Protein AF-A0A6J6PHK8-F1 (afdb_monomer)

Organism: NCBI:txid449393

Solvent-accessible surface area (backbone atoms only — not comparable to full-atom values): 7502 Å² total; per-residue (Å²): 136,84,88,77,84,76,82,77,82,81,75,90,70,60,75,68,54,70,74,67,70,62,64,69,89,74,65,74,66,80,75,50,86,88,41,92,59,27,87,68,50,50,59,58,47,53,51,50,52,51,53,52,49,51,47,44,49,54,50,53,59,48,46,51,48,48,52,54,50,52,52,52,51,49,54,50,52,52,49,51,51,51,52,51,51,50,51,52,51,55,47,23,76,74,69,70,53,84,58,49,89,80,74,47,85,86,71,82,79,86,77,75,76,83,86,79,131

Sequence (117 aa):
MAHLGRSSLHYLSTTDEIVDKTPRTRALRVIPETDHSFNRLFGLREDSESMHHHLKMTLLNGRARSVGRHRQLFDFHGYQAHVAITALLAWHHRTGADLSRWFGQWKPPNHAVSAAA

Mean predicted aligned error: 16.54 Å

Foldseek 3Di:
DDDDDDPDPPDPDDPVCVVVVDDCVVVPDDDDPPDPCCVPVVVVVVVVVVVVVVCCVPPVVNPVVVVVVVVVVVVVVVVVVVVVVVVLVVCCVVPVDDPCVPPNDDDDPPPPPPPDD

pLDDT: mean 74.69, std 18.77, range [29.7, 97.62]

Radius of gyration: 31.75 Å; Cα contacts (8 Å, |Δi|>4): 22; chains: 1; bounding box: 56×53×77 Å

Structure (mmCIF, N/CA/C/O backbone):
data_AF-A0A6J6PHK8-F1
#
_entry.id   AF-A0A6J6PHK8-F1
#
loop_
_atom_site.group_PDB
_atom_site.id
_atom_site.type_symbol
_atom_site.label_atom_id
_atom_site.label_alt_id
_atom_site.label_comp_id
_atom_site.label_asym_id
_atom_site.label_entity_id
_atom_site.label_seq_id
_atom_site.pdbx_PDB_ins_code
_atom_site.Cartn_x
_atom_site.Cartn_y
_atom_site.Cartn_z
_atom_site.occupancy
_atom_site.B_iso_or_equiv
_atom_site.auth_seq_id
_atom_site.auth_comp_id
_atom_site.auth_asym_id
_atom_site.auth_atom_id
_atom_site.pdbx_PDB_model_num
ATOM 1 N N . MET A 1 1 ? 24.422 10.309 25.863 1.00 32.16 1 MET A N 1
ATOM 2 C CA . MET A 1 1 ? 23.909 10.607 24.508 1.00 32.16 1 MET A CA 1
ATOM 3 C C . MET A 1 1 ? 22.409 10.339 24.476 1.00 32.16 1 MET A C 1
ATOM 5 O O . MET A 1 1 ? 22.007 9.278 24.924 1.00 32.16 1 MET A O 1
ATOM 9 N N . ALA A 1 2 ? 21.653 11.320 23.966 1.00 36.25 2 ALA A N 1
ATOM 10 C CA . ALA A 1 2 ? 20.244 11.319 23.536 1.00 36.25 2 ALA A CA 1
ATOM 11 C C . ALA A 1 2 ? 19.120 11.032 24.565 1.00 36.25 2 ALA A C 1
ATOM 13 O O . ALA A 1 2 ? 18.848 9.899 24.947 1.00 36.25 2 ALA A O 1
ATOM 14 N N . HIS A 1 3 ? 18.408 12.109 24.923 1.00 44.50 3 HIS A N 1
ATOM 15 C CA . HIS A 1 3 ? 17.097 12.132 25.575 1.00 44.50 3 HIS A CA 1
ATOM 16 C C . HIS A 1 3 ? 16.014 11.481 24.696 1.00 44.50 3 HIS A C 1
ATOM 18 O O . HIS A 1 3 ? 15.807 11.914 23.565 1.00 44.50 3 HIS A O 1
ATOM 24 N N . LEU A 1 4 ? 15.236 10.549 25.253 1.00 40.56 4 LEU A N 1
ATOM 25 C CA . LEU A 1 4 ? 13.871 10.286 24.793 1.00 40.56 4 LEU A CA 1
ATOM 26 C C . LEU A 1 4 ? 12.902 10.714 25.894 1.00 40.56 4 LEU A C 1
ATOM 28 O O . LEU A 1 4 ? 12.816 10.092 26.953 1.00 40.56 4 LEU A O 1
ATOM 32 N N . GLY A 1 5 ? 12.215 11.830 25.641 1.00 39.97 5 GLY A N 1
ATOM 33 C CA . GLY A 1 5 ? 11.162 12.365 26.493 1.00 39.97 5 GLY A CA 1
ATOM 34 C C . GLY A 1 5 ? 10.065 11.326 26.693 1.00 39.97 5 GLY A C 1
ATOM 35 O O . GLY A 1 5 ? 9.383 10.924 25.753 1.00 39.97 5 GLY A O 1
ATOM 36 N N . ARG A 1 6 ? 9.919 10.876 27.937 1.00 36.69 6 ARG A N 1
ATOM 37 C CA . ARG A 1 6 ? 8.859 9.968 28.362 1.00 36.69 6 ARG A CA 1
ATOM 38 C C . ARG A 1 6 ? 7.565 10.780 28.398 1.00 36.69 6 ARG A C 1
ATOM 40 O O . ARG A 1 6 ? 7.369 11.575 29.308 1.00 36.69 6 ARG A O 1
ATOM 47 N N . SER A 1 7 ? 6.705 10.622 27.399 1.00 29.70 7 SER A N 1
ATOM 48 C CA . SER A 1 7 ? 5.352 11.180 27.424 1.00 29.70 7 SER A CA 1
ATOM 49 C C . SER A 1 7 ? 4.600 10.593 28.624 1.00 29.70 7 SER A C 1
ATOM 51 O O . SER A 1 7 ? 4.273 9.402 28.627 1.00 29.70 7 SER A O 1
ATOM 53 N N . SER A 1 8 ? 4.378 11.397 29.667 1.00 33.81 8 SER A N 1
ATOM 54 C CA . SER A 1 8 ? 3.579 11.004 30.824 1.00 33.81 8 SER A CA 1
ATOM 55 C C . SER A 1 8 ? 2.104 11.008 30.432 1.00 33.81 8 SER A C 1
ATOM 57 O O . SER A 1 8 ? 1.480 12.050 30.244 1.00 33.81 8 SER A O 1
ATOM 59 N N . LEU A 1 9 ? 1.529 9.815 30.295 1.00 37.84 9 LEU A N 1
ATOM 60 C CA . LEU A 1 9 ? 0.081 9.643 30.306 1.00 37.84 9 LEU A CA 1
ATOM 61 C C . LEU A 1 9 ? -0.410 10.002 31.713 1.00 37.84 9 LEU A C 1
ATOM 63 O O . LEU A 1 9 ? -0.274 9.211 32.645 1.00 37.84 9 LEU A O 1
ATOM 67 N N . HIS A 1 10 ? -0.939 11.213 31.875 1.00 36.56 10 HIS A N 1
ATOM 68 C CA . HIS A 1 10 ? -1.646 11.602 33.089 1.00 36.56 10 HIS A CA 1
ATOM 69 C C . HIS A 1 10 ? -3.008 10.902 33.093 1.00 36.56 10 HIS A C 1
ATOM 71 O O . HIS A 1 10 ? -3.946 11.326 32.422 1.00 36.56 10 HIS A O 1
ATOM 77 N N . TYR A 1 11 ? -3.100 9.793 33.825 1.00 46.62 11 TYR A N 1
ATOM 78 C CA . TYR A 1 11 ? -4.375 9.161 34.135 1.00 46.62 11 TYR A CA 1
ATOM 79 C C . TYR A 1 11 ? -5.053 9.978 35.235 1.00 46.62 11 TYR A C 1
ATOM 81 O O . TYR A 1 11 ? -4.544 10.063 36.349 1.00 46.62 11 TYR A O 1
ATOM 89 N N . LEU A 1 12 ? -6.195 10.590 34.921 1.00 43.91 12 LEU A N 1
ATOM 90 C CA . LEU A 1 12 ? -7.081 11.164 35.929 1.00 43.91 12 LEU A CA 1
ATOM 91 C C . LEU A 1 12 ? -7.732 9.984 36.678 1.00 43.91 12 LEU A C 1
ATOM 93 O O . LEU A 1 12 ? -8.711 9.411 36.199 1.00 43.91 12 LEU A O 1
ATOM 97 N N . SER A 1 13 ? -7.113 9.528 37.770 1.00 47.50 13 SER A N 1
ATOM 98 C CA . SER A 1 13 ? -7.667 8.474 38.627 1.00 47.50 13 SER A CA 1
ATOM 99 C C . SER A 1 13 ? -8.612 9.088 39.651 1.00 47.50 13 SER A C 1
ATOM 101 O O . SER A 1 13 ? -8.266 10.083 40.290 1.00 47.50 13 SER A O 1
ATOM 103 N N . THR A 1 14 ? -9.766 8.466 39.863 1.00 56.69 14 THR A N 1
ATOM 104 C CA . THR A 1 14 ? -10.568 8.742 41.058 1.00 56.69 14 THR A CA 1
ATOM 105 C C . THR A 1 14 ? -9.827 8.207 42.284 1.00 56.69 14 THR A C 1
ATOM 107 O O . THR A 1 14 ? -9.173 7.167 42.216 1.00 56.69 14 THR A O 1
ATOM 110 N N . THR A 1 15 ? -9.913 8.939 43.393 1.00 54.12 15 THR A N 1
ATOM 111 C CA . THR A 1 15 ? -9.180 8.725 44.651 1.00 54.12 15 THR A CA 1
ATOM 112 C C . THR A 1 15 ? -9.221 7.278 45.158 1.00 54.12 15 THR A C 1
ATOM 114 O O . THR A 1 15 ? -8.214 6.784 45.660 1.00 54.12 15 THR A O 1
ATOM 117 N N . ASP A 1 16 ? -10.334 6.574 44.952 1.00 56.19 16 ASP A N 1
ATOM 118 C CA . ASP A 1 16 ? -10.531 5.196 45.416 1.00 56.19 16 ASP A CA 1
ATOM 119 C C . ASP A 1 16 ? -9.642 4.171 44.680 1.00 56.19 16 ASP A C 1
ATOM 121 O O . ASP A 1 16 ? -9.184 3.197 45.276 1.00 56.19 16 ASP A O 1
ATOM 125 N N . GLU A 1 17 ? -9.301 4.412 43.406 1.00 55.91 17 GLU A N 1
ATOM 126 C CA . GLU A 1 17 ? -8.471 3.494 42.603 1.00 55.91 17 GLU A CA 1
ATOM 127 C C . GLU A 1 17 ? -7.001 3.482 43.062 1.00 55.91 17 GLU A C 1
ATOM 129 O O . GLU A 1 17 ? -6.304 2.470 42.946 1.00 55.91 17 GLU A O 1
ATOM 134 N N . ILE A 1 18 ? -6.521 4.607 43.605 1.00 60.16 18 ILE A N 1
ATOM 135 C CA . ILE A 1 18 ? -5.163 4.734 44.153 1.00 60.16 18 ILE A CA 1
ATOM 136 C C . ILE A 1 18 ? -5.029 3.898 45.432 1.00 60.16 18 ILE A C 1
ATOM 138 O O . ILE A 1 18 ? -3.981 3.291 45.668 1.00 60.16 18 ILE A O 1
ATOM 142 N N . VAL A 1 19 ? -6.089 3.865 46.246 1.00 68.00 19 VAL A N 1
ATOM 143 C CA . VAL A 1 19 ? -6.112 3.185 47.547 1.00 68.00 19 VAL A CA 1
ATOM 144 C C . VAL A 1 19 ? -6.062 1.667 47.368 1.00 68.00 19 VAL A C 1
ATOM 146 O O . VAL A 1 19 ? -5.257 1.005 48.025 1.00 68.00 19 VAL A O 1
ATOM 149 N N . ASP A 1 20 ? -6.832 1.127 46.422 1.00 65.75 20 ASP A N 1
ATOM 150 C CA . ASP A 1 20 ? -6.977 -0.324 46.238 1.00 65.75 20 ASP A CA 1
ATOM 151 C C . ASP A 1 20 ? -5.876 -0.984 45.388 1.00 65.75 20 ASP A C 1
ATOM 153 O O . ASP A 1 20 ? -5.797 -2.212 45.320 1.00 65.75 20 ASP A O 1
ATOM 157 N N . LYS A 1 21 ? -4.995 -0.204 44.740 1.00 61.19 21 LYS A N 1
ATOM 158 C CA . LYS A 1 21 ? -3.872 -0.698 43.907 1.00 61.19 21 LYS A CA 1
ATOM 159 C C . LYS A 1 21 ? -4.265 -1.774 42.879 1.00 61.19 21 LYS A C 1
ATOM 161 O O . LYS A 1 21 ? -3.448 -2.626 42.518 1.00 61.19 21 LYS A O 1
ATOM 166 N N . THR A 1 22 ? -5.494 -1.750 42.371 1.00 55.12 22 THR A N 1
ATOM 167 C CA . THR A 1 22 ? -5.954 -2.709 41.363 1.00 55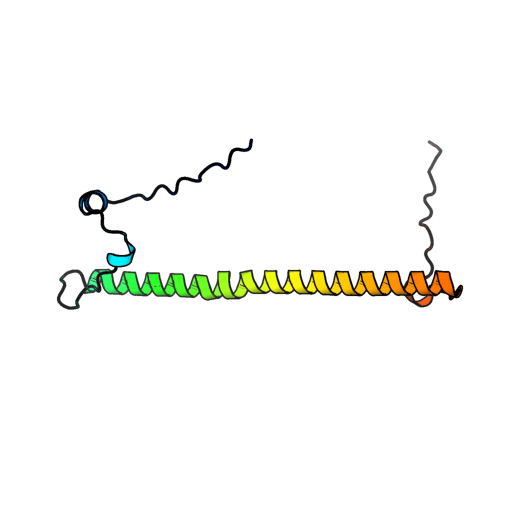.12 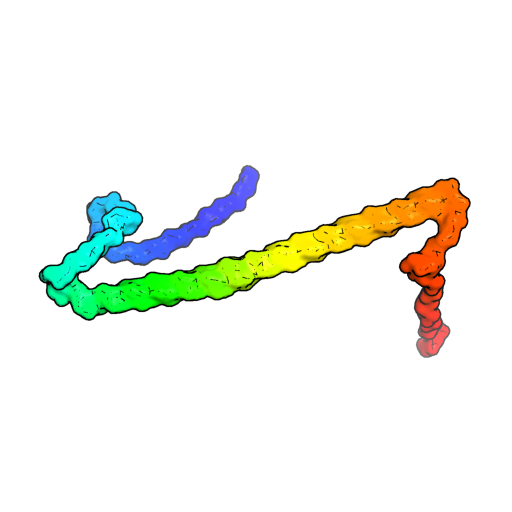22 THR A CA 1
ATOM 168 C C . THR A 1 22 ? -5.830 -2.117 39.951 1.00 55.12 22 THR A C 1
ATOM 170 O O . THR A 1 22 ? -6.332 -1.028 39.681 1.00 55.12 22 THR A O 1
ATOM 173 N N . PRO A 1 23 ? -5.155 -2.795 39.000 1.00 50.97 23 PRO A N 1
ATOM 174 C CA . PRO A 1 23 ? -5.085 -2.315 37.622 1.00 50.97 23 PRO A CA 1
ATOM 175 C C . PRO A 1 23 ? -6.454 -2.433 36.926 1.00 50.97 23 PRO A C 1
ATOM 177 O O . PRO A 1 23 ? -7.106 -3.480 37.006 1.00 50.97 23 PRO A O 1
ATOM 180 N N . ARG A 1 24 ? -6.856 -1.382 36.185 1.00 51.56 24 ARG A N 1
ATOM 181 C CA . ARG A 1 24 ? -8.164 -1.233 35.498 1.00 51.56 24 ARG A CA 1
ATOM 182 C C . ARG A 1 24 ? -8.646 -2.454 34.712 1.00 51.56 24 ARG A C 1
ATOM 184 O O . ARG A 1 24 ? -9.850 -2.646 34.583 1.00 51.56 24 ARG A O 1
ATOM 191 N N . THR A 1 25 ? -7.755 -3.297 34.198 1.00 46.50 25 THR A N 1
ATOM 192 C CA . THR A 1 25 ? -8.137 -4.484 33.418 1.00 46.50 25 THR A CA 1
ATOM 193 C C . THR A 1 25 ? -8.928 -5.517 34.233 1.00 46.50 25 THR A C 1
ATOM 195 O O . THR A 1 25 ? -9.656 -6.307 33.642 1.00 46.50 25 THR A O 1
ATOM 198 N N . ARG A 1 26 ? -8.843 -5.496 35.575 1.00 43.94 26 ARG A N 1
ATOM 199 C CA . ARG A 1 26 ? -9.691 -6.306 36.476 1.00 43.94 26 ARG A CA 1
ATOM 200 C C . ARG A 1 26 ? -10.954 -5.587 36.969 1.00 43.94 26 ARG A C 1
ATOM 202 O O . ARG A 1 26 ? -11.811 -6.238 37.554 1.00 43.94 26 ARG A O 1
ATOM 209 N N . ALA A 1 27 ? -11.087 -4.283 36.726 1.00 49.06 27 ALA A N 1
ATOM 210 C CA . ALA A 1 27 ? -12.208 -3.466 37.200 1.00 49.06 27 ALA A CA 1
ATOM 211 C C . ALA A 1 27 ? -13.391 -3.405 36.215 1.00 49.06 27 ALA A C 1
ATOM 213 O O . ALA A 1 27 ? -14.371 -2.709 36.472 1.00 49.06 27 ALA A O 1
ATOM 214 N N . LEU A 1 28 ? -13.355 -4.153 35.103 1.00 55.75 28 LEU A N 1
ATOM 215 C CA . LEU A 1 28 ? -14.561 -4.421 34.314 1.00 55.75 28 LEU A CA 1
ATOM 216 C C . LEU A 1 28 ? -15.422 -5.439 35.070 1.00 55.75 28 LEU A C 1
ATOM 218 O O . LEU A 1 28 ? -15.494 -6.612 34.711 1.00 55.75 28 LEU A O 1
ATOM 222 N N . ARG A 1 29 ? -16.059 -4.991 36.152 1.00 60.41 29 ARG A N 1
ATOM 223 C CA . ARG A 1 29 ? -17.084 -5.772 36.837 1.00 60.41 29 ARG A CA 1
ATOM 224 C C . ARG A 1 29 ? -18.317 -5.795 35.935 1.00 60.41 29 ARG A C 1
ATOM 226 O O . ARG A 1 29 ? -18.806 -4.740 35.536 1.00 60.41 29 ARG A O 1
ATOM 233 N N . VAL A 1 30 ? -18.797 -6.988 35.590 1.00 67.56 30 VAL A N 1
ATOM 234 C CA . VAL A 1 30 ? -20.129 -7.139 34.991 1.00 67.56 30 VAL A CA 1
ATOM 235 C C . VAL A 1 30 ? -21.116 -6.606 36.024 1.00 67.56 30 VAL A C 1
ATOM 237 O O . VAL A 1 30 ? -21.121 -7.089 37.157 1.00 67.56 30 VAL A O 1
ATOM 240 N N . ILE A 1 31 ? -21.873 -5.564 35.673 1.00 69.31 31 ILE A N 1
ATOM 241 C CA . ILE A 1 31 ? -22.913 -5.030 36.555 1.00 69.31 31 ILE A CA 1
ATOM 242 C C . ILE A 1 31 ? -24.017 -6.088 36.569 1.00 69.31 31 ILE A C 1
ATOM 244 O O . ILE A 1 31 ? -24.572 -6.368 35.507 1.00 69.31 31 ILE A O 1
ATOM 248 N N . PRO A 1 32 ? -24.293 -6.738 37.709 1.00 77.25 32 PRO A N 1
ATOM 249 C CA . PRO A 1 32 ? -25.338 -7.746 37.756 1.00 77.25 32 PRO A CA 1
ATOM 250 C C . PRO A 1 32 ? -26.703 -7.077 37.570 1.00 77.25 32 PRO A C 1
ATOM 252 O O . PRO A 1 32 ? -26.908 -5.951 38.020 1.00 77.25 32 PRO A O 1
ATOM 255 N N . GLU A 1 33 ? -27.654 -7.784 36.960 1.00 79.69 33 GLU A N 1
ATOM 256 C CA . GLU A 1 33 ? -29.025 -7.288 36.730 1.00 79.69 33 GLU A CA 1
ATOM 257 C C . GLU A 1 33 ? -29.748 -6.899 38.030 1.00 79.69 33 GLU A C 1
ATOM 259 O O . GLU A 1 33 ? -30.662 -6.080 38.030 1.00 79.69 33 GLU A O 1
ATOM 264 N N . THR A 1 34 ? -29.309 -7.459 39.158 1.00 82.25 34 THR A N 1
ATOM 265 C CA . THR A 1 34 ? -29.829 -7.170 40.498 1.00 82.25 34 THR A CA 1
ATOM 266 C C . THR A 1 34 ? -29.308 -5.857 41.092 1.00 82.25 34 THR A C 1
ATOM 268 O O . THR A 1 34 ? -29.723 -5.478 42.185 1.00 82.25 34 THR A O 1
ATOM 271 N N . ASP A 1 35 ? -28.355 -5.184 40.443 1.00 81.44 35 ASP A N 1
ATOM 272 C CA . ASP A 1 35 ? -27.808 -3.915 40.918 1.00 81.44 35 ASP A CA 1
ATOM 273 C C . ASP A 1 35 ? -28.780 -2.762 40.619 1.00 81.44 35 ASP A C 1
ATOM 275 O O . ASP A 1 35 ? -29.220 -2.573 39.486 1.00 81.44 35 ASP A O 1
ATOM 279 N N . HIS A 1 36 ? -29.071 -1.933 41.622 1.00 81.69 36 HIS A N 1
ATOM 280 C CA . HIS A 1 36 ? -29.894 -0.726 41.486 1.00 81.69 36 HIS A CA 1
ATOM 281 C C . HIS A 1 36 ? -29.458 0.210 40.342 1.00 81.69 36 HIS A C 1
ATOM 283 O O . HIS A 1 36 ? -30.286 0.913 39.762 1.00 81.69 36 HIS A O 1
ATOM 289 N N . SER A 1 37 ? -28.165 0.225 40.009 1.00 78.50 37 SER A N 1
ATOM 290 C CA . SER A 1 37 ? -27.600 1.073 38.958 1.00 78.50 37 SER A CA 1
ATOM 291 C C . SER A 1 37 ? -27.596 0.418 37.570 1.00 78.50 37 SER A C 1
ATOM 293 O O . SER A 1 37 ? -27.245 1.086 36.592 1.00 78.50 37 SER A O 1
ATOM 295 N N . PHE A 1 38 ? -28.008 -0.850 37.450 1.00 79.94 38 PHE A N 1
ATOM 296 C CA . PHE A 1 38 ? -27.974 -1.620 36.202 1.00 79.94 38 PHE A CA 1
ATOM 297 C C . PHE A 1 38 ? -28.718 -0.913 35.066 1.00 79.94 38 PHE A C 1
ATOM 299 O O . PHE A 1 38 ? -28.125 -0.609 34.032 1.00 79.94 38 PHE A O 1
ATOM 306 N N . ASN A 1 39 ? -29.974 -0.525 35.303 1.00 79.75 39 ASN A N 1
ATOM 307 C CA . ASN A 1 39 ? -30.825 0.116 34.294 1.00 79.75 39 ASN A CA 1
ATOM 308 C C . ASN A 1 39 ? -30.250 1.431 33.745 1.00 79.75 39 ASN A C 1
ATOM 310 O O . ASN A 1 39 ? -30.551 1.812 32.618 1.00 79.75 39 ASN A O 1
ATOM 314 N N . ARG A 1 40 ? -29.422 2.136 34.526 1.00 78.69 40 ARG A N 1
ATOM 315 C CA . ARG A 1 40 ? -28.809 3.402 34.106 1.00 78.69 40 ARG A CA 1
ATOM 316 C C . ARG A 1 40 ? -27.488 3.190 33.373 1.00 78.69 40 ARG A C 1
ATOM 318 O O . ARG A 1 40 ? -27.207 3.886 32.403 1.00 78.69 40 ARG A O 1
ATOM 325 N N . LEU A 1 41 ? -26.650 2.288 33.878 1.00 78.56 41 LEU A N 1
ATOM 326 C CA . LEU A 1 41 ? -25.266 2.146 33.426 1.00 78.56 41 LEU A CA 1
ATOM 327 C C . LEU A 1 41 ? -25.109 1.143 32.284 1.00 78.56 41 LEU A C 1
ATOM 329 O O . LEU A 1 41 ? -24.214 1.316 31.458 1.00 78.56 41 LEU A O 1
ATOM 333 N N . PHE A 1 42 ? -25.968 0.123 32.218 1.00 77.44 42 PHE A N 1
ATOM 334 C CA . PHE A 1 42 ? -25.863 -0.939 31.219 1.00 77.44 42 PHE A CA 1
ATOM 335 C C . PHE A 1 42 ? -25.997 -0.393 29.788 1.00 77.44 42 PHE A C 1
ATOM 337 O O . PHE A 1 42 ? -25.119 -0.629 28.963 1.00 77.44 42 PHE A O 1
ATOM 344 N N . GLY A 1 43 ? -27.015 0.436 29.520 1.00 79.50 43 GLY A N 1
ATOM 345 C CA . GLY A 1 43 ? -27.215 1.041 28.195 1.00 79.50 43 GLY A CA 1
ATOM 346 C C . GLY A 1 43 ? -26.071 1.966 27.764 1.00 79.50 43 GLY A C 1
ATOM 347 O O . GLY A 1 43 ? -25.561 1.848 26.657 1.00 79.50 43 GLY A O 1
ATOM 348 N N . LEU A 1 44 ? -25.586 2.828 28.667 1.00 81.06 44 LEU A N 1
ATOM 349 C CA . LEU A 1 44 ? -24.470 3.744 28.375 1.00 81.06 44 LEU A CA 1
ATOM 350 C C . LEU A 1 44 ? -23.173 3.001 28.038 1.00 81.06 44 LEU A C 1
ATOM 352 O O . LEU A 1 44 ? -22.360 3.480 27.240 1.00 81.06 44 LEU A O 1
ATOM 356 N N . ARG A 1 45 ? -22.964 1.841 28.665 1.00 80.19 45 ARG A N 1
ATOM 357 C CA . ARG A 1 45 ? -21.822 0.978 28.390 1.00 80.19 45 ARG A CA 1
ATOM 358 C C . ARG A 1 45 ? -21.936 0.345 27.008 1.00 80.19 45 ARG A C 1
ATOM 360 O O . ARG A 1 45 ? -20.989 0.468 26.237 1.00 80.19 45 ARG A O 1
ATOM 367 N N . GLU A 1 46 ? -23.066 -0.286 26.706 1.00 77.94 46 GLU A N 1
ATOM 368 C CA . GLU A 1 46 ? -23.322 -0.902 25.397 1.00 77.94 46 GLU A CA 1
ATOM 369 C C . GLU A 1 46 ? -23.184 0.120 24.261 1.00 77.94 46 GLU A C 1
ATOM 371 O O . GLU A 1 46 ? -22.476 -0.124 23.282 1.00 77.94 46 GLU A O 1
ATOM 376 N N . ASP A 1 47 ? -23.736 1.323 24.435 1.00 83.81 47 ASP A N 1
ATOM 377 C CA . ASP A 1 47 ? -23.595 2.409 23.463 1.00 83.81 47 ASP A CA 1
ATOM 378 C C . ASP A 1 47 ? -22.131 2.827 23.284 1.00 83.81 47 ASP A C 1
ATOM 380 O O . ASP A 1 47 ? -21.646 2.978 22.159 1.00 83.81 47 ASP A O 1
ATOM 384 N N . SER A 1 48 ? -21.384 2.965 24.382 1.00 82.38 48 SER A N 1
ATOM 385 C CA . SER A 1 48 ? -19.961 3.320 24.334 1.00 82.38 48 SER A CA 1
ATOM 386 C C . SER A 1 48 ? -19.115 2.235 23.662 1.00 82.38 48 SER A C 1
ATOM 388 O O . SER A 1 48 ? -18.206 2.560 22.890 1.00 82.38 48 SER A O 1
ATOM 390 N N . GLU A 1 49 ? -19.392 0.958 23.930 1.00 84.19 49 GLU A N 1
ATOM 391 C CA . GLU A 1 49 ? -18.712 -0.181 23.308 1.00 84.19 49 GLU A CA 1
ATOM 392 C C . GLU A 1 49 ? -19.039 -0.266 21.811 1.00 84.19 49 GLU A C 1
ATOM 394 O O . GLU A 1 49 ? -18.122 -0.384 20.989 1.00 84.19 49 GLU A O 1
ATOM 399 N N . SER A 1 50 ? -20.310 -0.091 21.444 1.00 80.69 50 SER A N 1
ATOM 400 C CA . SER A 1 50 ? -20.786 -0.042 20.059 1.00 80.69 50 SER A CA 1
ATOM 401 C C . SER A 1 50 ? -20.152 1.112 19.275 1.00 80.69 50 SER A C 1
ATOM 403 O O . SER A 1 50 ? -19.588 0.902 18.195 1.00 80.69 50 SER A O 1
ATOM 405 N N . MET A 1 51 ? -20.122 2.324 19.842 1.00 84.88 51 MET A N 1
ATOM 406 C CA . MET A 1 51 ? -19.473 3.486 19.224 1.00 84.88 51 MET A CA 1
ATOM 407 C C . MET A 1 51 ? -17.964 3.280 19.037 1.00 84.88 51 MET A C 1
ATOM 409 O O . MET A 1 51 ? -17.425 3.571 17.964 1.00 84.88 51 MET A O 1
ATOM 413 N N . HIS A 1 52 ? -17.267 2.733 20.038 1.00 86.69 52 HIS A N 1
ATOM 414 C CA . HIS A 1 52 ? -15.838 2.425 19.916 1.00 86.69 52 HIS A CA 1
ATOM 415 C C . HIS A 1 52 ? -15.572 1.328 18.885 1.00 86.69 52 HIS A C 1
ATOM 417 O O . HIS A 1 52 ? -14.579 1.396 18.155 1.00 86.69 52 HIS A O 1
ATOM 423 N N . HIS A 1 53 ? -16.439 0.320 18.801 1.00 85.56 53 HIS A N 1
ATOM 424 C CA . HIS A 1 53 ? -16.349 -0.718 17.784 1.00 85.56 53 HIS A CA 1
ATOM 425 C C . HIS A 1 53 ? -16.548 -0.136 16.377 1.00 85.56 53 HIS A C 1
ATOM 427 O O . HIS A 1 53 ? -15.731 -0.384 15.486 1.00 85.56 53 HIS A O 1
ATOM 433 N N . HIS A 1 54 ? -17.560 0.714 16.188 1.00 86.12 54 HIS A N 1
ATOM 434 C CA . HIS A 1 54 ? -17.821 1.390 14.919 1.00 86.12 54 HIS A CA 1
ATOM 435 C C . HIS A 1 54 ? -16.642 2.274 14.477 1.00 86.12 54 HIS A C 1
ATOM 437 O O . HIS A 1 54 ? -16.214 2.204 13.321 1.00 86.12 54 HIS A O 1
ATOM 443 N N . LEU A 1 55 ? -16.051 3.043 15.399 1.00 87.44 55 LEU A N 1
ATOM 444 C CA . LEU A 1 55 ? -14.856 3.854 15.141 1.00 87.44 55 LEU A CA 1
ATOM 445 C C . LEU A 1 55 ? -13.660 2.993 14.705 1.00 87.44 55 LEU A C 1
ATOM 447 O O . LEU A 1 55 ? -12.981 3.311 13.725 1.00 87.44 55 LEU A O 1
ATOM 451 N N . LYS A 1 56 ? -13.404 1.882 15.409 1.00 85.19 56 LYS A N 1
ATOM 452 C CA . LYS A 1 56 ? -12.324 0.944 15.062 1.00 85.19 56 LYS A CA 1
ATOM 453 C C . LYS A 1 56 ? -12.536 0.346 13.672 1.00 85.19 56 LYS A C 1
ATOM 455 O O . LYS A 1 56 ? -11.587 0.270 12.895 1.00 85.19 56 LYS A O 1
ATOM 460 N N . MET A 1 57 ? -13.765 -0.040 13.334 1.00 83.25 57 MET A N 1
ATOM 461 C CA . MET A 1 57 ? -14.065 -0.648 12.036 1.00 83.25 57 MET A CA 1
ATOM 462 C C . MET A 1 57 ? -13.938 0.342 10.877 1.00 83.25 57 MET A C 1
ATOM 464 O O . MET A 1 57 ? -13.306 0.034 9.867 1.00 83.25 57 MET A O 1
ATOM 468 N N . THR A 1 58 ? -14.478 1.548 11.025 1.00 80.38 58 THR A N 1
ATOM 469 C CA . THR A 1 58 ? -14.493 2.549 9.949 1.00 80.38 58 THR A CA 1
ATOM 470 C C . THR A 1 58 ? -13.135 3.223 9.762 1.00 80.38 58 THR A C 1
ATOM 472 O O . THR A 1 58 ? -12.592 3.262 8.653 1.00 80.38 58 THR A O 1
ATOM 475 N N . LEU A 1 59 ? -12.550 3.738 10.844 1.00 78.38 59 LEU A N 1
ATOM 476 C CA . LEU A 1 59 ? -11.390 4.621 10.775 1.00 78.38 59 LEU A CA 1
ATOM 477 C C . LEU A 1 59 ? -10.072 3.840 10.797 1.00 78.38 59 LEU A C 1
ATOM 479 O O . LEU A 1 59 ? -9.214 4.054 9.938 1.00 78.38 59 LEU A O 1
ATOM 483 N N . LEU A 1 60 ? -9.920 2.903 11.737 1.00 73.12 60 LEU A N 1
ATOM 484 C CA . LEU A 1 60 ? -8.672 2.147 11.894 1.00 73.12 60 LEU A CA 1
ATOM 485 C C . LEU A 1 60 ? -8.584 0.985 10.898 1.00 73.12 60 LEU A C 1
ATOM 487 O O . LEU A 1 60 ? -7.608 0.873 10.158 1.00 73.12 60 LEU A O 1
ATOM 491 N N . ASN A 1 61 ? -9.614 0.143 10.827 1.00 77.12 61 ASN A N 1
ATOM 492 C CA . ASN A 1 61 ? -9.593 -1.031 9.956 1.00 77.12 61 ASN A CA 1
ATOM 493 C C . ASN A 1 61 ? -9.871 -0.674 8.493 1.00 77.12 61 ASN A C 1
ATOM 495 O O . ASN A 1 61 ? -9.168 -1.168 7.615 1.00 77.12 61 ASN A O 1
ATOM 499 N N . GLY A 1 62 ? -10.855 0.186 8.220 1.00 74.56 62 GLY A N 1
ATOM 500 C CA . G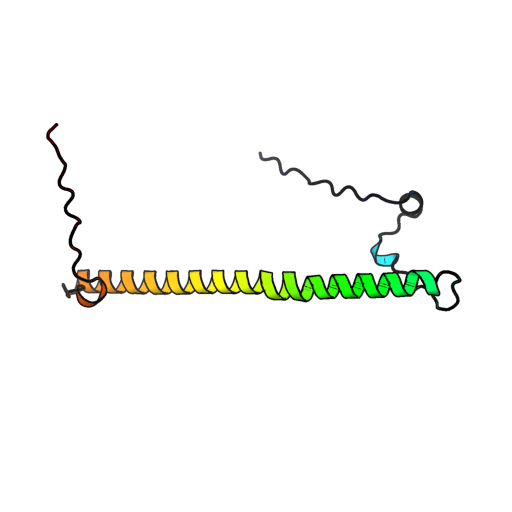LY A 1 62 ? -11.189 0.609 6.859 1.00 74.56 62 GLY A CA 1
ATOM 501 C C . GLY A 1 62 ? -10.171 1.592 6.277 1.00 74.56 62 GLY A C 1
ATOM 502 O O . GLY A 1 62 ? -9.499 1.305 5.284 1.00 74.56 62 GLY A O 1
ATOM 503 N N . ARG A 1 63 ? -10.042 2.771 6.895 1.00 72.94 63 ARG A N 1
ATOM 504 C CA .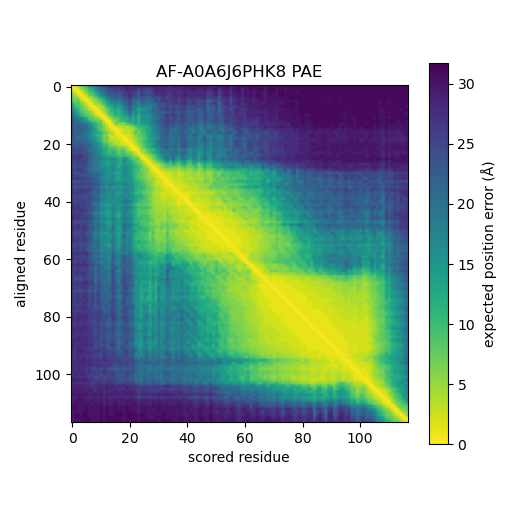 ARG A 1 63 ? -9.227 3.876 6.360 1.00 72.94 63 ARG A CA 1
ATO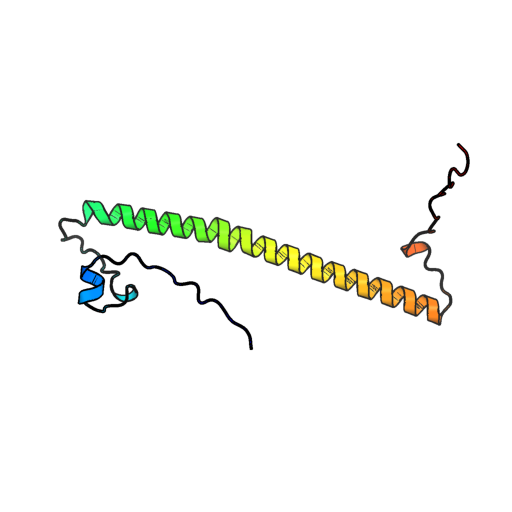M 505 C C . ARG A 1 63 ? 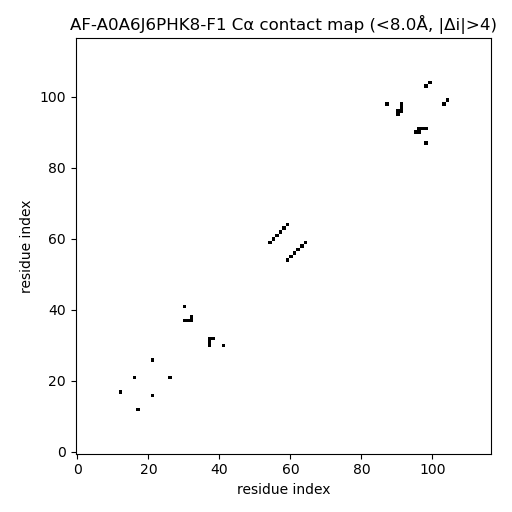-7.723 3.684 6.539 1.00 72.94 63 ARG A C 1
ATOM 507 O O . ARG A 1 63 ? -6.988 3.780 5.561 1.00 72.94 63 ARG A O 1
ATOM 514 N N . ALA A 1 64 ? -7.234 3.411 7.747 1.00 74.75 64 ALA A N 1
ATOM 515 C CA . ALA A 1 64 ? -5.783 3.368 7.958 1.00 74.75 64 ALA A CA 1
ATOM 516 C C . ALA A 1 64 ? -5.114 2.219 7.176 1.00 74.75 64 ALA A C 1
ATOM 518 O O . ALA A 1 64 ? -4.045 2.402 6.586 1.00 74.75 64 ALA A O 1
ATOM 519 N N . ARG A 1 65 ? -5.774 1.055 7.075 1.00 72.69 65 ARG A N 1
ATOM 520 C CA . ARG A 1 65 ? -5.268 -0.069 6.265 1.00 72.69 65 ARG A CA 1
ATOM 521 C C . ARG A 1 65 ? -5.325 0.206 4.766 1.00 72.69 65 ARG A C 1
ATOM 523 O O . ARG A 1 65 ? -4.434 -0.246 4.046 1.00 72.69 65 ARG A O 1
ATOM 530 N N . SER A 1 66 ? -6.324 0.947 4.281 1.00 77.06 66 SER A N 1
ATOM 531 C CA . SER A 1 66 ? -6.388 1.294 2.860 1.00 77.06 66 SER A CA 1
ATOM 532 C C . SER A 1 66 ? -5.260 2.248 2.468 1.00 77.06 66 SER A C 1
ATOM 534 O O . SER A 1 66 ? -4.636 2.023 1.433 1.00 77.06 66 SER A O 1
ATOM 536 N N . VAL A 1 67 ? -4.899 3.226 3.306 1.00 83.75 67 VAL A N 1
ATOM 537 C CA . VAL A 1 67 ? -3.729 4.092 3.060 1.00 83.75 67 VAL A CA 1
ATOM 538 C C . VAL A 1 67 ? -2.432 3.280 3.032 1.00 83.75 67 VAL A C 1
ATOM 540 O O . VAL A 1 67 ? -1.633 3.443 2.110 1.00 83.75 67 VAL A O 1
ATOM 543 N N . GLY A 1 68 ? -2.248 2.351 3.979 1.00 85.06 68 GLY A N 1
ATOM 544 C CA . GLY A 1 68 ? -1.093 1.446 3.986 1.00 85.06 68 GLY A CA 1
ATOM 545 C C . GLY A 1 68 ? -0.977 0.625 2.696 1.00 85.06 68 GLY A C 1
ATOM 546 O O . GLY A 1 68 ? 0.100 0.542 2.110 1.00 85.06 68 GLY A O 1
ATOM 547 N N . ARG A 1 69 ? -2.103 0.101 2.194 1.00 86.31 69 ARG A N 1
ATOM 548 C CA . ARG A 1 69 ? -2.152 -0.624 0.916 1.00 86.31 69 ARG A CA 1
ATOM 549 C C . ARG A 1 69 ? -1.778 0.258 -0.276 1.00 86.31 69 ARG A C 1
ATOM 551 O O . ARG A 1 69 ? -1.031 -0.191 -1.138 1.00 86.31 69 ARG A O 1
ATOM 558 N N . HIS A 1 70 ? -2.284 1.489 -0.348 1.00 90.12 70 HIS A N 1
ATOM 559 C CA . HIS A 1 70 ? -1.952 2.397 -1.453 1.00 90.12 70 HIS A CA 1
ATOM 560 C C . HIS A 1 70 ? -0.476 2.789 -1.439 1.00 90.12 70 HIS A C 1
ATOM 562 O O . HIS A 1 70 ? 0.154 2.798 -2.492 1.00 90.12 70 HIS A O 1
ATOM 568 N N . ARG A 1 71 ? 0.094 3.035 -0.252 1.00 90.69 71 ARG A N 1
ATOM 569 C CA . ARG A 1 71 ? 1.533 3.270 -0.101 1.00 90.69 71 ARG A CA 1
ATOM 570 C C . ARG A 1 71 ? 2.345 2.081 -0.614 1.00 90.69 71 ARG A C 1
ATOM 572 O O . ARG A 1 71 ? 3.238 2.264 -1.427 1.00 90.69 71 ARG A O 1
ATOM 579 N N . GLN A 1 72 ? 1.976 0.867 -0.210 1.00 92.25 72 GLN A N 1
ATOM 580 C CA . GLN A 1 72 ? 2.661 -0.343 -0.658 1.00 92.25 72 GLN A CA 1
ATOM 581 C C . GLN A 1 72 ? 2.565 -0.540 -2.182 1.00 92.25 72 GLN A C 1
ATOM 583 O O . GLN A 1 72 ? 3.545 -0.917 -2.817 1.00 92.25 72 GLN A O 1
ATOM 588 N N . LEU A 1 73 ? 1.403 -0.266 -2.786 1.00 95.19 73 LEU A N 1
ATOM 589 C CA . LEU A 1 73 ? 1.238 -0.315 -4.243 1.00 95.19 73 LEU A CA 1
ATOM 590 C C . LEU A 1 73 ? 2.120 0.714 -4.956 1.00 95.19 73 LEU A C 1
ATOM 592 O O . LEU A 1 73 ? 2.734 0.388 -5.969 1.00 95.19 73 LEU A O 1
ATOM 596 N N . PHE A 1 74 ? 2.209 1.933 -4.421 1.00 96.00 74 PHE A N 1
ATOM 597 C CA . PHE A 1 74 ? 3.093 2.963 -4.958 1.00 96.00 74 PHE A CA 1
ATOM 598 C C . PHE A 1 74 ? 4.561 2.522 -4.914 1.00 96.00 74 PHE A C 1
ATOM 600 O O . PHE A 1 74 ? 5.252 2.618 -5.927 1.00 96.00 74 PHE A O 1
ATOM 607 N N . ASP A 1 75 ? 5.008 1.957 -3.789 1.00 96.38 75 ASP A N 1
ATOM 608 C CA . ASP A 1 75 ? 6.373 1.445 -3.636 1.00 96.38 75 ASP A CA 1
ATOM 609 C C . ASP A 1 75 ? 6.667 0.316 -4.644 1.00 96.38 75 ASP A C 1
ATOM 611 O O . ASP A 1 75 ? 7.717 0.311 -5.291 1.00 96.38 75 ASP A O 1
ATOM 615 N N . PHE A 1 76 ? 5.718 -0.606 -4.856 1.00 97.19 76 PHE A N 1
ATOM 616 C CA . PHE A 1 76 ? 5.859 -1.670 -5.855 1.00 97.19 76 PHE A CA 1
ATOM 617 C C . PHE A 1 76 ? 5.948 -1.137 -7.285 1.00 97.19 76 PHE A C 1
ATOM 619 O O . PHE A 1 76 ? 6.827 -1.561 -8.036 1.00 97.19 76 PHE A O 1
ATOM 626 N N . HIS A 1 77 ? 5.068 -0.215 -7.674 1.00 96.75 77 HIS A N 1
ATOM 627 C CA . HIS A 1 77 ? 5.097 0.365 -9.016 1.00 96.75 77 HIS A CA 1
ATOM 628 C C . HIS A 1 77 ? 6.354 1.206 -9.250 1.00 96.75 77 HIS A C 1
ATOM 630 O O . HIS A 1 77 ? 6.952 1.119 -10.322 1.00 96.75 77 HIS A O 1
ATOM 636 N N . GLY A 1 78 ? 6.803 1.957 -8.241 1.00 97.06 78 GLY A N 1
ATOM 637 C CA . GLY A 1 78 ? 8.063 2.695 -8.290 1.00 97.06 78 GLY A CA 1
ATOM 638 C C . GLY A 1 78 ? 9.258 1.766 -8.491 1.00 97.06 78 GLY A C 1
ATOM 639 O O . GLY A 1 78 ? 10.090 2.009 -9.366 1.00 97.06 78 GLY A O 1
ATOM 640 N N . TYR A 1 79 ? 9.308 0.654 -7.753 1.00 97.31 79 TYR A N 1
ATOM 641 C CA . TYR A 1 79 ? 10.352 -0.355 -7.924 1.00 97.31 79 TYR A CA 1
ATOM 642 C C . TYR A 1 79 ? 10.311 -1.012 -9.312 1.00 97.31 79 TYR A C 1
ATOM 644 O O . TYR A 1 79 ? 11.343 -1.114 -9.972 1.00 97.31 79 TYR A O 1
ATOM 652 N N . GLN A 1 80 ? 9.127 -1.403 -9.797 1.00 97.00 80 GLN A N 1
ATOM 653 C CA . GLN A 1 80 ? 8.957 -1.967 -11.142 1.00 97.00 80 GLN A CA 1
ATOM 654 C C . GLN A 1 80 ? 9.450 -1.004 -12.229 1.00 97.00 80 GLN A C 1
ATOM 656 O O . GLN A 1 80 ? 10.198 -1.415 -13.116 1.00 97.00 80 GLN A O 1
ATOM 661 N N . ALA A 1 81 ? 9.079 0.277 -12.139 1.00 96.12 81 ALA A N 1
ATOM 662 C CA . ALA A 1 81 ? 9.533 1.306 -13.069 1.00 96.12 81 ALA A CA 1
ATOM 663 C C . ALA A 1 81 ? 11.055 1.485 -13.006 1.00 96.12 81 ALA A C 1
ATOM 665 O O . ALA A 1 81 ? 11.716 1.509 -14.043 1.00 96.12 81 ALA A O 1
ATOM 666 N N . HIS A 1 82 ? 11.627 1.541 -11.802 1.00 97.25 82 HIS A N 1
ATOM 667 C CA . HIS A 1 82 ? 13.069 1.668 -11.613 1.00 97.25 82 HIS A CA 1
ATOM 668 C C . HIS A 1 82 ? 13.844 0.502 -12.245 1.00 97.25 82 HIS A C 1
ATOM 670 O O . HIS A 1 82 ? 14.801 0.724 -12.991 1.00 97.25 82 HIS A O 1
ATOM 676 N N . VAL A 1 83 ? 13.409 -0.738 -11.997 1.00 97.62 83 VAL A N 1
ATOM 677 C CA . VAL A 1 83 ? 14.034 -1.939 -12.570 1.00 97.62 83 VAL A CA 1
ATOM 678 C C . VAL A 1 83 ? 13.901 -1.946 -14.092 1.00 97.62 83 VAL A C 1
ATOM 680 O O . VAL A 1 83 ? 14.886 -2.204 -14.783 1.00 97.62 83 VAL A O 1
ATOM 683 N N . ALA A 1 84 ? 12.723 -1.613 -14.627 1.00 95.56 84 ALA A N 1
ATOM 684 C CA . ALA A 1 84 ? 12.490 -1.564 -16.068 1.00 95.56 84 ALA A CA 1
ATOM 685 C C . ALA A 1 84 ? 13.393 -0.531 -16.762 1.00 95.56 84 ALA A C 1
ATOM 687 O O . ALA A 1 84 ? 14.049 -0.853 -17.752 1.00 95.56 84 ALA A O 1
ATOM 688 N N . ILE A 1 85 ? 13.484 0.685 -16.216 1.00 95.31 85 ILE A N 1
ATOM 689 C CA . ILE A 1 85 ? 14.343 1.752 -16.748 1.00 95.31 85 ILE A CA 1
ATOM 690 C C . ILE A 1 85 ? 15.810 1.326 -16.707 1.00 95.31 85 ILE A C 1
ATOM 692 O O . ILE A 1 85 ? 16.511 1.425 -17.711 1.00 95.31 85 ILE A O 1
ATOM 696 N N . THR A 1 86 ? 16.266 0.803 -15.570 1.00 96.62 86 THR A N 1
ATOM 697 C CA . THR A 1 86 ? 17.661 0.373 -15.400 1.00 96.62 86 THR A CA 1
ATOM 698 C C . THR A 1 86 ? 18.021 -0.741 -16.383 1.00 96.62 86 THR A C 1
ATOM 700 O O . THR A 1 86 ? 19.082 -0.700 -17.006 1.00 96.62 86 THR A O 1
ATOM 703 N N . ALA A 1 87 ? 17.126 -1.711 -16.582 1.00 96.25 87 ALA A N 1
ATOM 704 C CA . ALA A 1 87 ? 17.329 -2.790 -17.542 1.00 96.25 87 ALA A CA 1
ATOM 705 C C . ALA A 1 87 ? 17.390 -2.278 -18.991 1.00 96.25 87 ALA A C 1
ATOM 707 O O . ALA A 1 87 ? 18.266 -2.704 -19.747 1.00 96.25 87 ALA A O 1
ATOM 708 N N . LEU A 1 88 ? 16.505 -1.347 -19.368 1.00 95.50 88 LEU A N 1
ATOM 709 C CA . LEU A 1 88 ? 16.500 -0.730 -20.698 1.00 95.50 88 LEU A CA 1
ATOM 710 C C . LEU A 1 88 ? 17.792 0.050 -20.964 1.00 95.50 88 LEU A C 1
ATOM 712 O O . LEU A 1 88 ? 18.405 -0.126 -22.016 1.00 95.50 88 LEU A O 1
ATOM 716 N N . LEU A 1 89 ? 18.253 0.845 -19.995 1.00 94.62 89 LEU A N 1
ATOM 717 C CA . LEU A 1 89 ? 19.520 1.572 -20.099 1.00 94.62 89 LEU A CA 1
ATOM 718 C C . LEU A 1 89 ? 20.708 0.612 -20.228 1.00 94.62 89 LEU A C 1
ATOM 720 O O . LEU A 1 89 ? 21.548 0.779 -21.110 1.00 94.62 89 LEU A O 1
ATOM 724 N N . ALA A 1 90 ? 20.762 -0.442 -19.411 1.00 96.31 90 ALA A N 1
ATOM 725 C CA . ALA 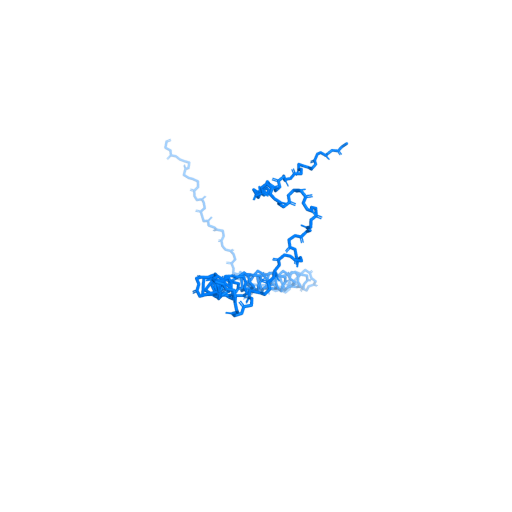A 1 90 ? 21.823 -1.445 -19.492 1.00 96.31 90 ALA A CA 1
ATOM 726 C C . ALA A 1 90 ? 21.814 -2.217 -20.824 1.00 96.31 90 ALA A C 1
ATOM 728 O O . ALA A 1 90 ? 22.862 -2.630 -21.323 1.00 96.31 90 ALA A O 1
ATOM 729 N N . TRP A 1 91 ? 20.640 -2.449 -21.413 1.00 95.94 91 TRP A N 1
ATOM 730 C CA . TRP A 1 91 ? 20.522 -3.052 -22.738 1.00 95.94 91 TRP A CA 1
ATOM 731 C C . TRP A 1 91 ? 21.020 -2.110 -23.840 1.00 95.94 91 TRP A C 1
ATOM 733 O O . TRP A 1 91 ? 21.829 -2.540 -24.666 1.00 95.94 91 TRP A O 1
ATOM 743 N N . HIS A 1 92 ? 20.637 -0.832 -23.799 1.00 94.19 92 HIS A N 1
ATOM 744 C CA . HIS A 1 92 ? 21.152 0.195 -24.708 1.00 94.19 92 HIS A CA 1
ATOM 745 C C . HIS A 1 92 ? 22.673 0.314 -24.626 1.00 94.19 92 HIS A C 1
ATOM 747 O O . HIS A 1 92 ? 23.342 0.230 -25.649 1.00 94.19 92 HIS A O 1
ATOM 753 N N . HIS A 1 93 ? 23.244 0.399 -23.423 1.00 94.31 93 HIS A N 1
ATOM 754 C CA . HIS A 1 93 ? 24.697 0.482 -23.259 1.00 94.31 93 HIS A CA 1
ATOM 755 C C . HIS A 1 93 ? 25.444 -0.738 -23.813 1.00 94.31 93 HIS A C 1
ATOM 757 O O . HIS A 1 93 ? 26.571 -0.597 -24.278 1.00 94.31 93 HIS A O 1
ATOM 763 N N . ARG A 1 94 ? 24.836 -1.932 -23.783 1.00 96.56 94 ARG A N 1
ATOM 764 C CA . ARG A 1 94 ? 25.460 -3.161 -24.302 1.00 96.56 94 ARG A CA 1
ATOM 765 C C . ARG A 1 94 ? 25.312 -3.349 -25.809 1.00 96.56 94 ARG A C 1
ATOM 767 O O . ARG A 1 94 ? 26.158 -3.999 -26.409 1.00 96.56 94 ARG A O 1
ATOM 774 N N . THR A 1 95 ? 24.229 -2.856 -26.404 1.00 96.31 95 THR A N 1
ATOM 775 C CA . THR A 1 95 ? 23.851 -3.190 -27.793 1.00 96.31 95 THR A CA 1
ATOM 776 C C . THR A 1 95 ? 23.762 -1.982 -28.722 1.00 96.31 95 THR A C 1
ATOM 778 O O . THR A 1 95 ? 23.676 -2.159 -29.932 1.00 96.31 95 THR A O 1
ATOM 781 N N . GLY A 1 96 ? 23.756 -0.763 -28.180 1.00 91.69 96 GLY A N 1
ATOM 782 C CA . GLY A 1 96 ? 23.473 0.469 -28.918 1.00 91.69 96 GLY A CA 1
ATOM 783 C C . GLY A 1 96 ? 22.003 0.633 -29.317 1.00 91.69 96 GLY A C 1
ATOM 784 O O . GLY A 1 96 ? 21.688 1.521 -30.103 1.00 91.69 96 GLY A O 1
ATOM 785 N N . ALA A 1 97 ? 21.098 -0.214 -28.816 1.00 90.69 97 ALA A N 1
ATOM 786 C CA . ALA A 1 97 ? 19.706 -0.226 -29.250 1.00 90.69 97 ALA A CA 1
ATOM 787 C C . ALA A 1 97 ? 18.958 1.069 -28.902 1.00 90.69 97 ALA A C 1
ATOM 789 O O . ALA A 1 97 ? 19.047 1.560 -27.781 1.00 90.69 97 ALA A O 1
ATOM 790 N N . ASP A 1 98 ? 18.188 1.605 -29.846 1.00 90.69 98 ASP A N 1
ATOM 791 C CA . ASP A 1 98 ? 17.435 2.846 -29.655 1.00 90.69 98 ASP A CA 1
ATOM 792 C C . ASP A 1 98 ? 16.336 2.698 -28.592 1.00 90.69 98 ASP A C 1
ATOM 794 O O . ASP A 1 98 ? 15.525 1.773 -28.649 1.00 90.69 98 ASP A O 1
ATOM 798 N N . LEU A 1 99 ? 16.288 3.638 -27.641 1.00 90.06 99 LEU A N 1
ATOM 799 C CA . LEU A 1 99 ? 15.296 3.672 -26.565 1.00 90.06 99 LEU A CA 1
ATOM 800 C C . LEU A 1 99 ? 14.139 4.657 -26.812 1.00 90.06 99 LEU A C 1
ATOM 802 O O . LEU A 1 99 ? 13.239 4.765 -25.972 1.00 90.06 99 LEU A O 1
ATOM 806 N N . SER A 1 100 ? 14.125 5.353 -27.953 1.00 89.00 100 SER A N 1
ATOM 807 C CA . SER A 1 100 ? 13.143 6.399 -28.284 1.00 89.00 100 SER A CA 1
ATOM 808 C C . SER A 1 100 ? 11.693 5.908 -28.240 1.00 89.00 100 SER A C 1
ATOM 810 O O . SER A 1 100 ? 10.785 6.677 -27.933 1.00 89.00 100 SER A O 1
ATOM 812 N N . ARG A 1 101 ? 11.457 4.609 -28.474 1.00 88.75 101 ARG A N 1
ATOM 813 C CA . ARG A 1 101 ? 10.134 3.982 -28.327 1.00 88.75 101 ARG A CA 1
ATOM 814 C C . ARG A 1 101 ? 9.57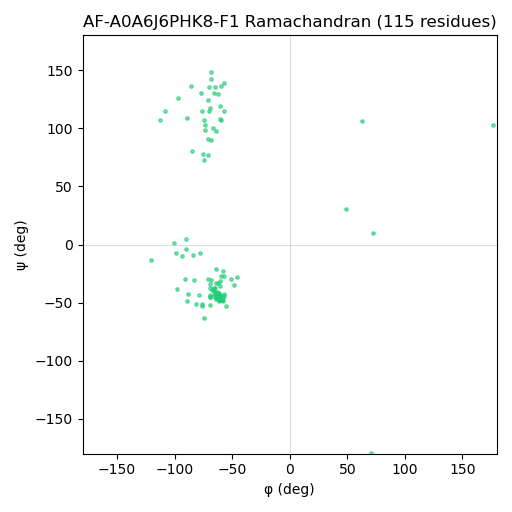8 4.073 -26.900 1.00 88.75 101 ARG A C 1
ATOM 816 O O . ARG A 1 101 ? 8.365 4.175 -26.743 1.00 88.75 101 ARG A O 1
ATOM 823 N N . TRP A 1 102 ? 10.430 3.983 -25.877 1.00 87.19 102 TRP A N 1
ATOM 824 C CA . TRP A 1 102 ? 10.001 3.938 -24.473 1.00 87.19 102 TRP A CA 1
ATOM 825 C C . TRP A 1 102 ? 10.087 5.299 -23.783 1.00 87.19 102 TRP A C 1
ATOM 827 O O . TRP A 1 102 ? 9.200 5.625 -23.000 1.00 87.19 102 TRP A O 1
ATOM 837 N N . PHE A 1 103 ? 11.120 6.096 -24.075 1.00 87.25 103 PHE A N 1
ATOM 838 C CA . PHE A 1 103 ? 11.321 7.408 -23.440 1.00 87.25 103 PHE A CA 1
ATOM 839 C C . PHE A 1 103 ? 10.835 8.592 -24.286 1.00 87.25 103 PHE A C 1
ATOM 841 O O . PHE A 1 103 ? 10.809 9.722 -23.800 1.00 87.25 103 PHE A O 1
ATOM 848 N N . GLY A 1 104 ? 10.429 8.345 -25.533 1.00 85.31 104 GLY A N 1
ATOM 849 C CA . GLY A 1 104 ? 10.157 9.397 -26.506 1.00 85.31 104 GLY A CA 1
ATOM 850 C C . GLY A 1 104 ? 11.435 10.098 -26.972 1.00 85.31 104 GLY A C 1
ATOM 851 O O . GLY A 1 104 ? 12.548 9.772 -26.557 1.00 85.31 104 GLY A O 1
ATOM 852 N N . GLN A 1 105 ? 11.273 11.088 -27.847 1.00 80.81 105 GLN A N 1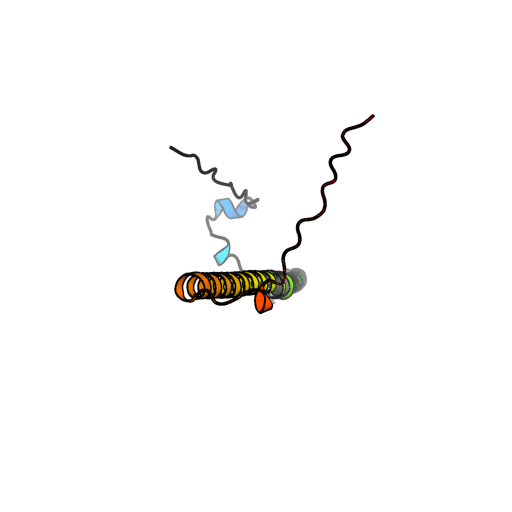
ATOM 853 C CA . GLN A 1 105 ? 12.355 12.001 -28.205 1.00 80.81 105 GLN A CA 1
ATOM 854 C C . GLN A 1 105 ? 12.329 13.183 -27.240 1.00 80.81 105 GLN A C 1
ATOM 856 O O . GLN A 1 105 ? 11.418 14.012 -27.283 1.00 80.81 105 GLN A O 1
ATOM 861 N N . TRP A 1 106 ? 13.316 13.258 -26.348 1.00 71.88 106 TRP A N 1
ATOM 862 C CA . TRP A 1 106 ? 13.447 14.419 -25.478 1.00 71.88 106 TRP A CA 1
ATOM 863 C C . TRP A 1 106 ? 13.866 15.637 -26.306 1.00 71.88 106 TRP A C 1
ATOM 865 O O . TRP A 1 106 ? 14.944 15.657 -26.900 1.00 71.88 106 TRP A O 1
ATOM 875 N N . LYS A 1 107 ? 13.009 16.662 -26.339 1.00 75.62 107 LYS A N 1
ATOM 876 C CA . LYS A 1 107 ? 13.319 17.972 -26.913 1.00 75.62 107 LYS A CA 1
ATOM 877 C C . LYS A 1 107 ? 13.461 18.966 -25.759 1.00 75.62 107 LYS A C 1
ATOM 879 O O . LYS A 1 107 ? 12.465 19.191 -25.067 1.00 75.62 107 LYS A O 1
ATOM 884 N N . PRO A 1 108 ? 14.652 19.545 -25.517 1.00 73.00 108 PRO A N 1
ATOM 885 C CA . PRO A 1 108 ? 14.800 20.545 -24.471 1.00 73.00 108 PRO A CA 1
ATOM 886 C C . PRO A 1 108 ? 13.834 21.709 -24.727 1.00 73.00 108 PRO A C 1
ATOM 888 O O . PRO A 1 108 ? 13.679 22.125 -25.881 1.00 73.00 108 PRO A O 1
ATOM 891 N N . PRO A 1 109 ? 13.174 22.247 -23.690 1.00 77.81 109 PRO A N 1
ATOM 892 C CA . PRO A 1 109 ? 12.422 23.483 -23.836 1.00 77.81 109 PRO A CA 1
ATOM 893 C C . PRO A 1 109 ? 13.362 24.611 -24.286 1.00 77.81 109 PRO A C 1
ATOM 895 O O . PRO A 1 109 ? 14.474 24.755 -23.775 1.00 77.81 109 PRO A O 1
ATOM 898 N N . ASN A 1 110 ? 12.913 25.417 -25.253 1.00 75.75 110 ASN A N 1
ATOM 899 C CA . ASN A 1 110 ? 13.645 26.595 -25.712 1.00 75.75 110 ASN A CA 1
ATOM 900 C C . ASN A 1 110 ? 13.645 27.648 -24.597 1.00 75.75 110 ASN A C 1
ATOM 902 O O . ASN A 1 110 ? 12.756 28.494 -24.528 1.00 75.75 110 ASN A O 1
ATOM 906 N N . HIS A 1 111 ? 14.647 27.612 -23.724 1.00 67.81 111 HIS A N 1
ATOM 907 C CA . HIS A 1 111 ? 14.949 28.724 -22.834 1.00 67.81 111 HIS A CA 1
ATOM 908 C C . HIS A 1 111 ? 15.623 29.824 -23.661 1.00 67.81 111 HIS A C 1
ATOM 910 O O . HIS A 1 111 ? 16.843 29.965 -23.653 1.00 67.81 111 HIS A O 1
ATOM 916 N N . ALA A 1 112 ? 14.835 30.582 -24.426 1.00 68.62 112 ALA A N 1
ATOM 917 C CA . ALA A 1 112 ? 15.302 31.855 -24.953 1.00 68.62 112 ALA A CA 1
ATOM 918 C C . ALA A 1 112 ? 15.560 32.763 -23.745 1.00 68.62 112 ALA A C 1
ATOM 920 O O . ALA A 1 112 ? 14.632 33.313 -23.155 1.00 68.62 112 ALA A O 1
ATOM 921 N N . VAL A 1 113 ? 16.819 32.847 -23.319 1.00 61.59 113 VAL A N 1
ATOM 922 C CA . VAL A 1 113 ? 17.264 33.844 -22.349 1.00 61.59 113 VAL A CA 1
ATOM 923 C C . VAL A 1 113 ? 16.996 35.198 -22.996 1.00 61.59 113 VAL A C 1
ATOM 925 O O . VAL A 1 113 ? 17.658 35.559 -23.968 1.00 61.59 113 VAL A O 1
ATOM 928 N N . SER A 1 114 ? 15.995 35.930 -22.507 1.00 56.88 114 SER A N 1
ATOM 929 C CA . SER A 1 114 ? 15.743 37.311 -22.913 1.00 56.88 114 SER A CA 1
ATOM 930 C C . SER A 1 114 ? 16.850 38.201 -22.341 1.00 56.88 114 SER A C 1
ATOM 932 O O . SER A 1 114 ? 16.676 38.874 -21.329 1.00 56.88 114 SER A O 1
ATOM 934 N N . ALA A 1 115 ? 18.025 38.163 -22.958 1.00 55.91 115 ALA A N 1
ATOM 935 C CA . ALA A 1 115 ? 19.073 39.142 -22.730 1.00 55.91 115 ALA A CA 1
ATOM 936 C C . ALA A 1 115 ? 18.809 40.347 -23.643 1.00 55.91 115 ALA A C 1
ATOM 938 O O . ALA A 1 115 ? 19.372 40.410 -24.730 1.00 55.91 115 ALA A O 1
ATOM 939 N N . ALA A 1 116 ? 17.900 41.238 -23.234 1.00 51.81 116 ALA A N 1
ATOM 940 C CA . ALA A 1 116 ? 17.842 42.647 -23.652 1.00 51.81 116 ALA A CA 1
ATOM 941 C C . ALA A 1 116 ? 16.605 43.338 -23.050 1.00 51.81 116 ALA A C 1
ATOM 943 O O . ALA A 1 116 ? 15.494 43.169 -23.555 1.00 51.81 116 ALA A O 1
ATOM 944 N N . ALA A 1 117 ? 16.817 44.131 -22.001 1.00 42.12 117 ALA A N 1
ATOM 945 C CA . ALA A 1 117 ? 16.063 45.347 -21.701 1.00 42.12 117 ALA A CA 1
ATOM 946 C C . ALA A 1 117 ? 16.983 46.284 -20.913 1.00 42.12 117 ALA A C 1
ATOM 948 O O . ALA A 1 117 ? 17.595 45.793 -19.935 1.00 42.12 117 ALA A O 1
#

Secondary structure (DSSP, 8-state):
--------------HHHHHHT--GGG------TTSTTHHHHHHHHHHHHHHHHHHIIIIIIIIIHHHHHHHHHHHHHHHHHHHHHHHHHHHHHHH----HHHH--------------